Protein AF-A0A958C1P5-F1 (afdb_monomer_lite)

Foldseek 3Di:
DAPAPDAADADDDDRQAWDKDWDADPVNPDTLYMYTFWYYQPPVAGRHKDFDDWDADPQRKIKTKTWGRHQPGDADPEPDRGFPDPGNDTFIWIWIAHNSSPDIHTYGD

Radius of gyration: 13.91 Å; chains: 1; bounding box: 37×29×35 Å

Sequence (109 aa):
SPVQATCGRFDNWTCSTDAFVVKLPPAGDDLLFSTYLGGSAANGGSGTDIGRAIAVDSSGTIFVGGETFAGDFPVVNAFQNQKRGQNNFSDGFVARLDRQGAGYRLAYS

Structure (mmCIF, N/CA/C/O backbone):
data_AF-A0A958C1P5-F1
#
_entry.id   AF-A0A958C1P5-F1
#
loop_
_atom_site.group_PDB
_atom_site.id
_atom_site.type_symbol
_atom_site.label_atom_id
_atom_site.label_alt_id
_atom_site.label_comp_id
_atom_site.label_asym_id
_atom_site.label_entity_id
_ato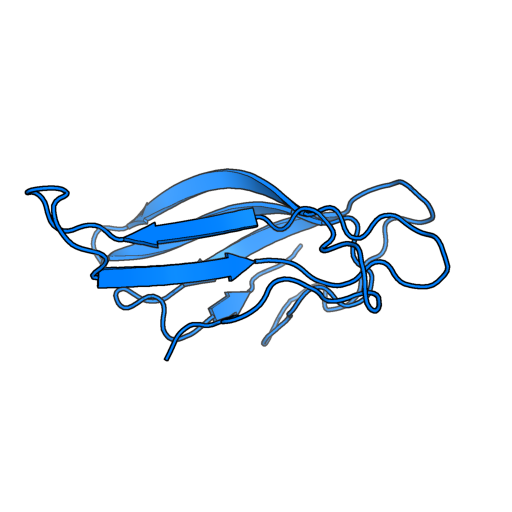m_site.label_seq_id
_atom_site.pdbx_PDB_ins_code
_atom_site.Cartn_x
_atom_site.Cartn_y
_atom_site.Cartn_z
_atom_site.occupancy
_atom_site.B_iso_or_equiv
_atom_site.auth_seq_id
_atom_site.auth_comp_id
_atom_site.auth_asym_id
_atom_site.auth_atom_id
_atom_site.pdbx_PDB_model_num
ATOM 1 N N . SER A 1 1 ? -1.550 9.809 11.793 1.00 41.62 1 SER A N 1
ATOM 2 C CA . SER A 1 1 ? -1.396 10.504 10.501 1.00 41.62 1 SER A CA 1
ATOM 3 C C . SER A 1 1 ? -1.393 9.475 9.387 1.00 41.62 1 SER A C 1
ATOM 5 O O . SER A 1 1 ? -0.870 8.396 9.643 1.00 41.62 1 SER A O 1
ATOM 7 N N . PRO A 1 2 ? -2.007 9.744 8.220 1.00 50.44 2 PRO A N 1
ATOM 8 C CA . PRO A 1 2 ? -1.978 8.819 7.082 1.00 50.44 2 PRO A CA 1
ATOM 9 C C . PRO A 1 2 ? -0.527 8.509 6.688 1.00 50.44 2 PRO A C 1
ATOM 11 O O . PRO A 1 2 ? 0.320 9.401 6.744 1.00 50.44 2 PRO A O 1
ATOM 14 N N . VAL A 1 3 ? -0.244 7.253 6.331 1.00 57.34 3 VAL A N 1
ATOM 15 C CA . VAL A 1 3 ? 1.113 6.779 5.989 1.00 57.34 3 VAL A CA 1
ATOM 16 C C . VAL A 1 3 ? 1.624 7.434 4.701 1.00 57.34 3 VAL A C 1
ATOM 18 O O . VAL A 1 3 ? 2.778 7.842 4.633 1.00 57.34 3 VAL A O 1
ATOM 21 N N . GLN A 1 4 ? 0.735 7.641 3.736 1.00 56.75 4 GLN A N 1
ATOM 22 C CA . GLN A 1 4 ? 0.951 8.398 2.515 1.00 56.75 4 GLN A CA 1
ATOM 23 C C . GLN A 1 4 ? -0.360 9.127 2.191 1.00 56.75 4 GLN A C 1
ATOM 25 O O . GLN A 1 4 ? -1.369 8.504 1.864 1.00 56.75 4 GLN A O 1
ATOM 30 N N . ALA A 1 5 ? -0.366 10.454 2.357 1.00 61.56 5 ALA A N 1
ATOM 31 C CA . ALA A 1 5 ? -1.557 11.295 2.169 1.00 61.56 5 ALA A CA 1
ATOM 32 C C . ALA A 1 5 ? -1.834 11.633 0.694 1.00 61.56 5 ALA A C 1
ATOM 34 O O . ALA A 1 5 ? -2.931 12.055 0.339 1.00 61.56 5 ALA A O 1
ATOM 35 N N . THR A 1 6 ? -0.827 11.460 -0.157 1.00 66.69 6 THR A N 1
ATOM 36 C CA . THR A 1 6 ? -0.863 11.755 -1.587 1.00 66.69 6 THR A CA 1
ATOM 37 C C . THR A 1 6 ? -0.199 10.608 -2.317 1.00 66.69 6 THR A C 1
ATOM 39 O O . THR A 1 6 ? 0.880 10.189 -1.901 1.00 66.69 6 THR A O 1
ATOM 42 N N . CYS A 1 7 ? -0.790 10.125 -3.400 1.00 66.81 7 CYS A N 1
ATOM 43 C CA . CYS A 1 7 ? -0.135 9.099 -4.196 1.00 66.81 7 CYS A CA 1
ATOM 44 C C . CYS A 1 7 ? 1.244 9.543 -4.713 1.00 66.81 7 CYS A C 1
ATOM 46 O O . CYS A 1 7 ? 1.553 10.744 -4.724 1.00 66.81 7 CYS A O 1
ATOM 48 N N . GLY A 1 8 ? 2.071 8.579 -5.117 1.00 62.78 8 GLY A N 1
ATOM 49 C CA . GLY A 1 8 ? 3.383 8.821 -5.701 1.00 62.78 8 GLY A CA 1
ATOM 50 C C . GLY A 1 8 ? 3.270 9.801 -6.866 1.00 62.78 8 GLY A C 1
ATOM 51 O O . GLY A 1 8 ? 2.642 9.520 -7.888 1.00 62.78 8 GLY A O 1
ATOM 52 N N . ARG A 1 9 ? 3.818 11.008 -6.703 1.00 63.00 9 ARG A N 1
ATOM 53 C CA . ARG A 1 9 ? 3.655 12.099 -7.672 1.00 63.00 9 ARG A CA 1
ATOM 54 C C . ARG A 1 9 ? 4.846 12.112 -8.634 1.00 63.00 9 ARG A C 1
ATOM 56 O O . ARG A 1 9 ? 5.957 12.371 -8.182 1.00 63.00 9 ARG A O 1
ATOM 63 N N . PHE A 1 10 ? 4.608 11.883 -9.932 1.00 55.69 10 PHE A N 1
ATOM 64 C CA . PHE A 1 10 ? 5.659 11.927 -10.972 1.00 55.69 10 PHE A CA 1
ATOM 65 C C . PHE A 1 10 ? 5.882 13.295 -11.593 1.00 55.69 10 PHE A C 1
ATOM 67 O O . PHE A 1 10 ? 6.981 13.563 -12.061 1.00 55.69 10 PHE A O 1
ATOM 74 N N . ASP A 1 11 ? 4.874 14.161 -11.577 1.00 54.97 11 ASP A N 1
ATOM 75 C CA . ASP A 1 11 ? 4.894 15.530 -12.092 1.00 54.97 11 ASP A CA 1
ATOM 76 C C . ASP A 1 11 ? 3.488 16.147 -11.909 1.00 54.97 11 ASP A C 1
ATOM 78 O O . ASP A 1 11 ? 2.751 15.805 -10.979 1.00 54.97 11 ASP A O 1
ATOM 82 N N . ASN A 1 12 ? 3.118 17.083 -12.786 1.00 54.06 12 ASN A N 1
ATOM 83 C CA . ASN A 1 12 ? 1.878 17.838 -12.728 1.00 54.06 12 ASN A CA 1
ATOM 84 C C . ASN A 1 12 ? 0.634 17.098 -13.253 1.00 54.06 12 ASN A C 1
ATOM 86 O O . ASN A 1 12 ? -0.432 17.704 -13.145 1.00 54.06 12 ASN A O 1
ATOM 90 N N . TRP A 1 13 ? 0.705 15.865 -13.792 1.00 51.84 13 TRP A N 1
ATOM 91 C CA . TRP A 1 13 ? -0.486 15.271 -14.435 1.00 51.84 13 TRP A CA 1
ATOM 92 C C . TRP A 1 13 ? -0.761 13.771 -14.299 1.00 51.84 13 TRP A C 1
ATOM 94 O O . TRP A 1 13 ? -1.887 13.389 -14.618 1.00 51.84 13 TRP A O 1
ATOM 104 N N . THR A 1 14 ? 0.117 12.921 -13.763 1.00 56.41 14 THR A N 1
ATOM 105 C CA . THR A 1 14 ? -0.300 11.532 -13.472 1.00 56.41 14 THR A CA 1
ATOM 106 C C . THR A 1 14 ? 0.302 10.976 -12.192 1.00 56.41 14 THR A C 1
ATOM 108 O O . THR A 1 14 ? 1.500 10.739 -12.079 1.00 56.41 14 THR A O 1
ATOM 111 N N . CYS A 1 15 ? -0.586 10.731 -11.237 1.00 61.31 15 CYS A N 1
ATOM 112 C CA . CYS A 1 15 ? -0.420 9.731 -10.197 1.00 61.31 15 CYS A CA 1
ATOM 113 C C . CYS A 1 15 ? -0.198 8.367 -10.873 1.00 61.31 15 CYS A C 1
ATOM 115 O O . CYS A 1 15 ? -1.051 7.957 -11.669 1.00 61.31 15 CYS A O 1
ATOM 117 N N . SER A 1 16 ? 0.917 7.677 -10.612 1.00 72.69 16 SER A N 1
ATOM 118 C CA . SER A 1 16 ? 0.960 6.245 -10.925 1.00 72.69 16 SER A CA 1
ATOM 119 C C . SER A 1 16 ? -0.032 5.517 -10.015 1.00 72.69 16 SER A C 1
ATOM 121 O O . SER A 1 16 ? -0.422 6.028 -8.967 1.00 72.69 16 SER A O 1
ATOM 123 N N . THR A 1 17 ? -0.571 4.383 -10.462 1.00 82.31 17 THR A N 1
ATOM 124 C CA . THR A 1 17 ? -1.581 3.668 -9.673 1.00 82.31 17 THR A CA 1
ATOM 125 C C . THR A 1 17 ? -0.938 3.124 -8.407 1.00 82.31 17 THR A C 1
ATOM 127 O O . THR A 1 17 ? -0.178 2.177 -8.511 1.00 82.31 17 THR A O 1
ATOM 130 N N . ASP A 1 18 ? -1.275 3.673 -7.242 1.00 86.62 18 ASP A N 1
ATOM 131 C CA . ASP A 1 18 ? -0.831 3.137 -5.954 1.00 86.62 18 ASP A CA 1
ATOM 132 C C . ASP A 1 18 ? -1.856 2.142 -5.399 1.00 86.62 18 ASP A C 1
ATOM 134 O O . ASP A 1 18 ? -3.073 2.309 -5.561 1.00 86.62 18 ASP A O 1
ATOM 138 N N . ALA A 1 19 ? -1.385 1.150 -4.642 1.00 89.56 19 ALA A N 1
ATOM 139 C CA . ALA A 1 19 ? -2.278 0.392 -3.781 1.00 89.56 19 ALA A CA 1
ATOM 140 C C . ALA A 1 19 ? -2.814 1.319 -2.679 1.00 89.56 19 ALA A C 1
ATOM 142 O O . ALA A 1 19 ? -2.157 2.275 -2.272 1.00 89.56 19 ALA A O 1
ATOM 143 N N . PHE A 1 20 ? -4.008 1.047 -2.162 1.00 89.00 20 PHE A N 1
ATOM 144 C CA . PHE A 1 20 ? -4.559 1.817 -1.050 1.00 89.00 20 PHE A CA 1
ATOM 145 C C . PHE A 1 20 ? -5.173 0.903 0.002 1.00 89.00 20 PHE A C 1
ATOM 147 O O . PHE A 1 20 ? -5.631 -0.203 -0.285 1.00 89.00 20 PHE A O 1
ATOM 154 N N . VAL A 1 21 ? -5.186 1.389 1.240 1.00 89.38 21 VAL A N 1
ATOM 155 C CA . VAL A 1 21 ? -5.850 0.745 2.373 1.00 89.38 21 VAL A CA 1
ATOM 156 C C . VAL A 1 21 ? -6.807 1.749 2.979 1.00 89.38 21 VAL A C 1
ATOM 158 O O . VAL A 1 21 ? -6.406 2.866 3.301 1.00 89.38 21 VAL A O 1
ATOM 161 N N . VAL A 1 22 ? -8.057 1.336 3.166 1.00 89.06 22 VAL A N 1
ATOM 162 C CA . VAL A 1 22 ? -9.083 2.108 3.871 1.00 89.06 22 VAL A CA 1
ATOM 163 C C . VAL A 1 22 ? -9.609 1.323 5.061 1.00 89.06 22 VAL A C 1
ATOM 165 O O . VAL A 1 22 ? -9.752 0.101 5.011 1.00 89.06 22 VAL A O 1
ATOM 168 N N . LYS A 1 23 ? -9.923 2.047 6.131 1.00 87.75 23 LYS A N 1
ATOM 169 C CA . LYS A 1 23 ? -10.641 1.539 7.294 1.00 87.75 23 LYS A CA 1
ATOM 170 C C . LYS A 1 23 ? -11.931 2.328 7.439 1.00 87.75 23 LYS A C 1
ATOM 172 O O . LYS A 1 23 ? -11.902 3.546 7.604 1.00 87.75 23 LYS A O 1
ATOM 177 N N . LEU A 1 24 ? -13.041 1.610 7.424 1.00 88.88 24 LEU A N 1
ATOM 178 C CA . LEU A 1 24 ? -14.381 2.150 7.622 1.00 88.88 24 LEU A CA 1
ATOM 179 C C . LEU A 1 24 ? -14.909 1.700 8.993 1.00 88.88 24 LEU A C 1
ATOM 181 O O . LEU A 1 24 ? -14.465 0.661 9.503 1.00 88.88 24 LEU A O 1
ATOM 185 N N . PRO A 1 25 ? -15.837 2.444 9.618 1.00 89.00 25 PRO A N 1
ATOM 186 C CA . PRO A 1 25 ? -16.603 1.909 10.730 1.00 89.00 25 PRO A CA 1
ATOM 187 C C . PRO A 1 25 ? -17.532 0.792 10.223 1.00 89.00 25 PRO A C 1
ATOM 189 O O . PRO A 1 25 ? -17.803 0.716 9.024 1.00 89.00 25 PRO A O 1
ATOM 192 N N . PRO A 1 26 ? -18.086 -0.053 11.112 1.00 92.75 26 PRO A N 1
ATOM 193 C CA . PRO A 1 26 ? -19.051 -1.081 10.715 1.00 92.75 26 PRO A CA 1
ATOM 194 C C . PRO A 1 26 ? -20.270 -0.543 9.950 1.00 92.75 26 PRO A C 1
ATOM 196 O O . PRO A 1 26 ? -20.832 -1.257 9.128 1.00 92.75 26 PRO A O 1
ATOM 199 N N . ALA A 1 27 ? -20.665 0.707 10.211 1.00 96.06 27 ALA A N 1
ATOM 200 C CA . ALA A 1 27 ? -21.755 1.379 9.508 1.00 96.06 27 ALA A CA 1
ATOM 201 C C . ALA A 1 27 ? -21.384 1.826 8.078 1.00 96.06 27 ALA A C 1
ATOM 203 O O . ALA A 1 27 ? -22.276 2.057 7.267 1.00 96.06 27 ALA A O 1
ATOM 204 N N . GLY A 1 28 ? -20.090 1.906 7.745 1.00 92.06 28 GLY A N 1
ATOM 205 C CA . GLY A 1 28 ? -19.609 2.286 6.413 1.00 92.06 28 GLY A CA 1
ATOM 206 C C . GLY A 1 28 ? -19.862 3.747 6.022 1.00 92.06 28 GLY A C 1
ATOM 207 O O . GLY A 1 28 ? -19.739 4.082 4.849 1.00 92.06 28 GLY A O 1
ATOM 208 N N . ASP A 1 29 ? -20.221 4.601 6.978 1.00 93.31 29 ASP A N 1
ATOM 209 C CA . ASP A 1 29 ? -20.655 5.989 6.785 1.00 93.31 29 ASP A CA 1
ATOM 210 C C . ASP A 1 29 ? -19.576 7.035 7.116 1.00 93.31 29 ASP A C 1
ATOM 212 O O . ASP A 1 29 ? -19.823 8.233 6.994 1.00 93.31 29 ASP A O 1
ATOM 216 N N . ASP A 1 30 ? -18.374 6.593 7.491 1.00 88.75 30 ASP A N 1
ATOM 217 C CA . ASP A 1 30 ? -17.225 7.450 7.786 1.00 88.75 30 ASP A CA 1
ATOM 218 C C . ASP A 1 30 ? -15.911 6.817 7.296 1.00 88.75 30 ASP A C 1
ATOM 220 O O . ASP A 1 30 ? -15.829 5.616 7.023 1.00 88.75 30 ASP A O 1
ATOM 224 N N . LEU A 1 31 ? -14.853 7.620 7.214 1.00 85.50 31 LEU A N 1
ATOM 225 C CA . LEU A 1 31 ? -13.500 7.179 6.906 1.00 85.50 31 LEU A CA 1
ATOM 226 C C . LEU A 1 31 ? -12.622 7.287 8.154 1.00 85.50 31 LEU A C 1
ATOM 228 O O . LEU A 1 31 ? -12.092 8.347 8.477 1.00 85.50 31 LEU A O 1
ATOM 232 N N . LEU A 1 32 ? -12.402 6.157 8.828 1.00 85.06 32 LEU A N 1
ATOM 233 C CA . LEU A 1 32 ? -11.571 6.122 10.036 1.00 85.06 32 LEU A CA 1
ATOM 234 C C . LEU A 1 32 ? -10.082 6.265 9.714 1.00 85.06 32 LEU A C 1
ATOM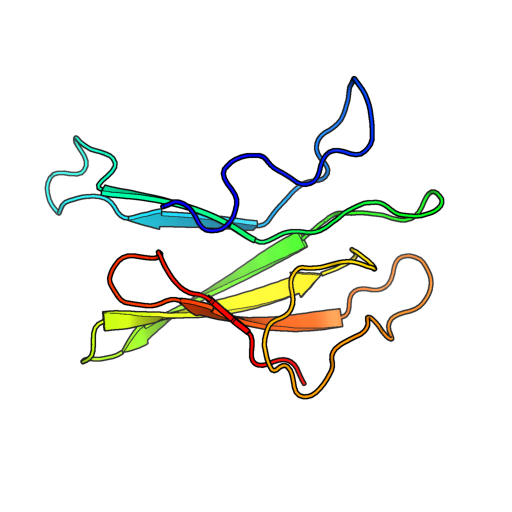 236 O O . LEU A 1 32 ? -9.311 6.782 10.523 1.00 85.06 32 LEU A O 1
ATOM 240 N N . PHE A 1 33 ? -9.663 5.734 8.565 1.00 83.69 33 PHE A N 1
ATOM 241 C CA . PHE A 1 33 ? -8.284 5.784 8.102 1.00 83.69 33 PHE A CA 1
ATOM 242 C C . PHE A 1 33 ? -8.202 5.517 6.597 1.00 83.69 33 PHE A C 1
ATOM 244 O O . PHE A 1 33 ? -8.919 4.666 6.071 1.00 83.69 33 PHE A O 1
ATOM 251 N N . SER A 1 34 ? -7.263 6.177 5.926 1.00 83.62 34 SER A N 1
ATOM 252 C CA . SER A 1 34 ? -6.829 5.818 4.581 1.00 83.62 34 SER A CA 1
ATOM 253 C C . SER A 1 34 ? -5.337 6.054 4.410 1.00 83.62 34 SER A C 1
ATOM 255 O O . SER A 1 34 ? -4.791 7.018 4.951 1.00 83.62 34 SER A O 1
ATOM 257 N N . THR A 1 35 ? -4.697 5.239 3.584 1.00 84.69 35 THR A N 1
ATOM 258 C CA . THR A 1 35 ? -3.359 5.521 3.069 1.00 84.69 35 THR A CA 1
ATOM 259 C C . THR A 1 35 ? -3.172 4.939 1.682 1.00 84.69 35 THR A C 1
ATOM 261 O O . THR A 1 35 ? -3.815 3.947 1.333 1.00 84.69 35 THR A O 1
ATOM 264 N N . TYR A 1 36 ? -2.236 5.517 0.940 1.00 85.44 36 TYR A N 1
ATOM 265 C CA . TYR A 1 36 ? -1.623 4.873 -0.211 1.00 85.44 36 TYR A CA 1
ATOM 266 C C . TYR A 1 36 ? -0.434 4.002 0.224 1.00 85.44 36 TYR A C 1
ATOM 268 O O . TYR A 1 36 ? 0.128 4.184 1.312 1.00 85.44 36 TYR A O 1
ATOM 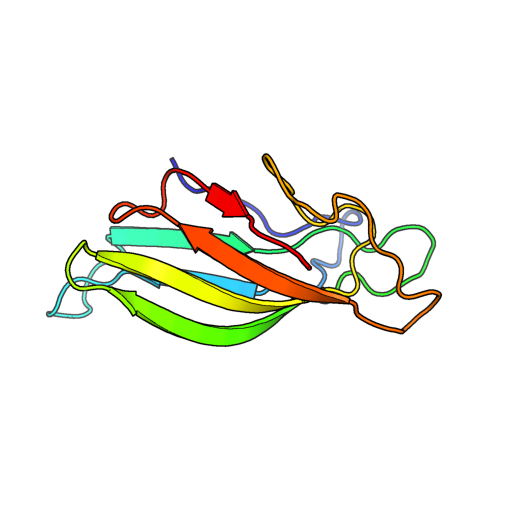276 N N . LEU A 1 37 ? -0.127 3.014 -0.605 1.00 86.38 37 LEU A N 1
ATOM 277 C CA . LEU A 1 37 ? 1.024 2.126 -0.556 1.00 86.38 37 LEU A CA 1
ATOM 278 C C . LEU A 1 37 ? 1.595 2.104 -1.968 1.00 86.38 37 LEU A C 1
ATOM 280 O O . LEU A 1 37 ? 1.230 1.256 -2.785 1.00 86.38 37 LEU A O 1
ATOM 284 N N . GLY A 1 38 ? 2.456 3.067 -2.247 1.00 84.69 38 GLY A N 1
ATOM 285 C CA . GLY A 1 38 ? 3.095 3.142 -3.538 1.00 84.69 38 GLY A CA 1
ATOM 286 C C . GLY A 1 38 ? 4.278 4.078 -3.543 1.00 84.69 38 GLY A C 1
ATOM 287 O O . GLY A 1 38 ? 4.458 4.913 -2.653 1.00 84.69 38 GLY A O 1
ATOM 288 N N . GLY A 1 39 ? 5.127 3.860 -4.526 1.00 82.56 39 GLY A N 1
ATOM 289 C CA . GLY A 1 39 ? 6.243 4.723 -4.816 1.00 82.56 39 GLY A CA 1
ATOM 290 C C . GLY A 1 39 ? 6.007 5.401 -6.143 1.00 82.56 39 GLY A C 1
ATOM 291 O O . GLY A 1 39 ? 4.921 5.859 -6.478 1.00 82.56 39 GLY A O 1
ATOM 292 N N . SER A 1 40 ? 7.088 5.529 -6.874 1.00 80.19 40 SER A N 1
ATOM 293 C CA . SER A 1 40 ? 7.227 6.574 -7.829 1.00 80.19 40 SER A CA 1
ATOM 294 C C . SER A 1 40 ? 7.796 6.024 -9.145 1.00 80.19 40 SER A C 1
ATOM 296 O O . SER A 1 40 ? 8.645 5.128 -9.170 1.00 80.19 40 SER A O 1
ATOM 298 N N . ALA A 1 41 ? 7.255 6.484 -10.277 1.00 75.50 41 ALA A N 1
ATOM 299 C CA . ALA A 1 41 ? 7.644 6.101 -11.629 1.00 75.50 41 ALA A CA 1
ATOM 300 C C . ALA A 1 41 ? 9.003 6.726 -12.003 1.00 75.50 41 ALA A C 1
ATOM 302 O O . ALA A 1 41 ? 9.109 7.694 -12.758 1.00 75.50 41 ALA A O 1
ATOM 303 N N . ALA A 1 42 ? 10.088 6.185 -11.456 1.00 63.47 42 ALA A N 1
ATOM 304 C CA . ALA A 1 42 ? 11.427 6.676 -11.760 1.00 63.47 42 ALA A CA 1
ATOM 305 C C . ALA A 1 42 ? 11.863 6.321 -13.199 1.00 63.47 42 ALA A C 1
ATOM 307 O O . ALA A 1 42 ? 11.689 5.194 -13.667 1.00 63.47 42 ALA A O 1
ATOM 308 N N . ASN A 1 43 ? 12.508 7.275 -13.882 1.00 59.62 43 ASN A N 1
ATOM 309 C CA . ASN A 1 43 ? 13.245 7.079 -15.143 1.00 59.62 43 ASN A CA 1
ATOM 310 C C . ASN A 1 43 ? 12.431 6.489 -16.316 1.00 59.62 43 ASN A C 1
ATOM 312 O O . ASN A 1 43 ? 12.955 5.691 -17.092 1.00 59.62 43 ASN A O 1
ATOM 316 N N . GLY A 1 44 ? 11.153 6.860 -16.452 1.00 59.75 44 GLY A N 1
ATOM 317 C CA . GLY A 1 44 ? 10.284 6.342 -17.519 1.00 59.75 44 GLY A CA 1
ATOM 318 C C . GLY A 1 44 ? 9.835 4.889 -17.317 1.00 59.75 44 GLY A C 1
ATOM 319 O O . GLY A 1 44 ? 9.242 4.305 -18.223 1.00 59.75 44 GLY A O 1
ATOM 320 N N . GLY A 1 45 ? 10.116 4.305 -16.145 1.00 65.00 45 GLY A N 1
ATOM 321 C CA . GLY A 1 45 ? 9.526 3.047 -15.694 1.00 65.00 45 GLY A CA 1
ATOM 322 C C . GLY A 1 45 ? 8.097 3.234 -15.177 1.00 65.00 45 GLY A C 1
ATOM 323 O O . GLY A 1 45 ? 7.607 4.351 -15.048 1.00 65.00 45 GLY A O 1
ATOM 324 N N . SER A 1 46 ? 7.416 2.130 -14.868 1.00 74.56 46 SER A N 1
ATOM 325 C CA . SER A 1 46 ? 6.092 2.167 -14.238 1.00 74.56 46 SER A CA 1
ATOM 326 C C . SER A 1 46 ? 6.217 2.403 -12.730 1.00 74.56 46 SER A C 1
ATOM 328 O O . SER A 1 46 ? 6.955 1.688 -12.065 1.00 74.56 46 SER A O 1
ATOM 330 N N . GLY A 1 47 ? 5.469 3.362 -12.182 1.00 78.94 47 GLY A N 1
ATOM 331 C CA . GLY A 1 47 ? 5.265 3.520 -10.731 1.00 78.94 47 GLY A CA 1
ATOM 332 C C . GLY A 1 47 ? 4.013 2.798 -10.230 1.00 78.94 47 GLY A C 1
ATOM 333 O O . GLY A 1 47 ? 3.446 3.179 -9.221 1.00 78.94 47 GLY A O 1
ATOM 334 N N . THR A 1 48 ? 3.488 1.846 -11.005 1.00 86.44 48 THR A N 1
ATOM 335 C CA . THR A 1 48 ? 2.279 1.110 -10.618 1.00 86.44 48 THR A CA 1
ATOM 336 C C . THR A 1 48 ? 2.581 0.226 -9.416 1.00 86.44 48 THR A C 1
ATOM 338 O O . THR A 1 48 ? 3.589 -0.469 -9.399 1.00 86.44 48 THR A O 1
ATOM 341 N N . ASP A 1 49 ? 1.680 0.193 -8.450 1.00 88.31 49 ASP A N 1
ATOM 342 C CA . ASP A 1 49 ? 1.737 -0.631 -7.258 1.00 88.31 49 ASP A CA 1
ATOM 343 C C . ASP A 1 49 ? 0.366 -1.280 -7.048 1.00 88.31 49 ASP A C 1
ATOM 345 O O . ASP A 1 49 ? -0.681 -0.631 -7.068 1.00 88.31 49 ASP A O 1
ATOM 349 N N . ILE A 1 50 ? 0.355 -2.604 -6.905 1.00 91.38 50 ILE A N 1
ATOM 350 C CA . ILE A 1 50 ? -0.870 -3.405 -6.931 1.00 91.38 50 ILE A CA 1
ATOM 351 C C . ILE A 1 50 ? -1.032 -4.127 -5.601 1.00 91.38 50 ILE A C 1
ATOM 353 O O . ILE A 1 50 ? -0.233 -4.993 -5.254 1.00 91.38 50 ILE A O 1
ATOM 357 N N . GLY A 1 51 ? -2.120 -3.834 -4.888 1.00 93.38 51 GLY A N 1
ATOM 358 C CA . GLY A 1 51 ? -2.561 -4.626 -3.742 1.00 93.38 51 GLY A CA 1
ATOM 359 C C . GLY A 1 51 ? -3.250 -5.907 -4.214 1.00 93.38 51 GLY A C 1
ATOM 360 O O . GLY A 1 51 ? -4.253 -5.852 -4.922 1.00 93.38 51 GLY A O 1
ATOM 361 N N . ARG A 1 52 ? -2.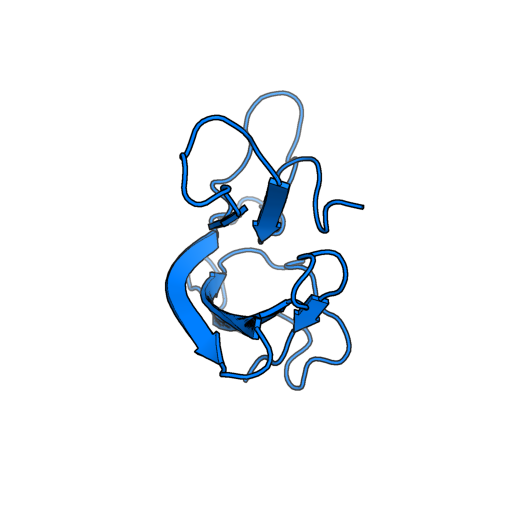715 -7.069 -3.835 1.00 96.19 52 ARG A N 1
ATOM 362 C CA . ARG A 1 52 ? -3.230 -8.397 -4.219 1.00 96.19 52 ARG A CA 1
ATOM 363 C C . ARG A 1 52 ? -3.964 -9.101 -3.085 1.00 96.19 52 ARG A C 1
ATOM 365 O O . ARG A 1 52 ? -4.869 -9.888 -3.343 1.00 96.19 52 ARG A O 1
ATOM 372 N N . ALA A 1 53 ? -3.566 -8.844 -1.845 1.00 96.19 53 ALA A N 1
ATOM 373 C CA . ALA A 1 53 ? -4.124 -9.499 -0.672 1.00 96.19 53 ALA A CA 1
ATOM 374 C C . ALA A 1 53 ? -4.110 -8.569 0.539 1.00 96.19 53 ALA A C 1
ATOM 376 O O . ALA A 1 53 ? -3.225 -7.727 0.676 1.00 96.19 53 ALA A O 1
ATOM 377 N N . ILE A 1 54 ? -5.063 -8.768 1.447 1.00 95.00 54 ILE A N 1
ATOM 378 C CA . ILE A 1 54 ? -5.083 -8.126 2.758 1.00 95.00 54 ILE A CA 1
ATOM 379 C C . ILE A 1 54 ? -5.544 -9.130 3.815 1.00 95.00 54 ILE A C 1
ATOM 381 O O . ILE A 1 54 ? -6.483 -9.892 3.590 1.00 95.00 54 ILE A O 1
ATOM 385 N N . ALA A 1 55 ? -4.877 -9.137 4.964 1.00 95.56 55 ALA A N 1
ATOM 386 C CA . ALA A 1 55 ? -5.248 -9.927 6.129 1.00 95.56 55 ALA A CA 1
ATOM 387 C C . ALA A 1 55 ? -5.084 -9.090 7.400 1.00 95.56 55 ALA A C 1
ATOM 389 O O . ALA A 1 55 ? -4.250 -8.187 7.457 1.00 95.56 55 ALA A O 1
ATOM 390 N N . VAL A 1 56 ? -5.874 -9.398 8.424 1.00 92.94 56 VAL A N 1
ATOM 391 C CA . VAL A 1 56 ? -5.813 -8.731 9.728 1.00 92.94 56 VAL A CA 1
ATOM 392 C C . VAL A 1 56 ? -5.716 -9.802 10.805 1.00 92.94 56 VAL A C 1
ATOM 394 O O . VAL A 1 56 ? -6.498 -10.752 10.794 1.00 92.94 56 VAL A O 1
ATOM 397 N N . ASP A 1 57 ? -4.750 -9.681 11.714 1.00 91.88 57 ASP A N 1
ATOM 398 C CA . ASP A 1 57 ? -4.603 -10.633 12.819 1.00 91.88 57 ASP A CA 1
ATOM 399 C C . ASP A 1 57 ? -5.537 -10.309 14.008 1.00 91.88 57 ASP A C 1
ATOM 401 O O . ASP A 1 57 ? -6.221 -9.284 14.043 1.00 91.88 57 ASP A O 1
ATOM 405 N N . SER A 1 58 ? -5.571 -11.177 15.027 1.00 93.25 58 SER A N 1
ATOM 406 C CA . SER A 1 58 ? -6.374 -10.955 16.247 1.00 93.25 58 SER A CA 1
ATOM 407 C C . SER A 1 58 ? -5.927 -9.726 17.044 1.00 93.25 58 SER A C 1
ATOM 409 O O . SER A 1 58 ? -6.678 -9.180 17.855 1.00 93.25 58 SER A O 1
ATOM 411 N N . SER A 1 59 ? -4.701 -9.268 16.793 1.00 89.00 59 SER A N 1
ATOM 412 C CA . SER A 1 59 ? -4.149 -8.036 17.318 1.00 89.00 59 SER A CA 1
ATOM 413 C C . SER A 1 59 ? -4.422 -6.844 16.395 1.00 89.00 59 SER A C 1
ATOM 415 O O . SER A 1 59 ? -3.775 -5.820 16.555 1.00 89.00 59 SER A O 1
ATOM 417 N N . GLY A 1 60 ? -5.334 -6.943 15.428 1.00 86.50 60 GLY A N 1
ATOM 418 C CA . GLY A 1 60 ? -5.699 -5.871 14.503 1.00 86.50 60 GLY A CA 1
ATOM 419 C C . GLY A 1 60 ? -4.555 -5.332 13.632 1.00 86.50 60 GLY A C 1
ATOM 420 O O . GLY A 1 60 ? -4.708 -4.267 13.034 1.00 86.50 60 GLY A O 1
ATOM 421 N N . THR A 1 61 ? -3.411 -6.013 13.589 1.00 87.69 61 THR A N 1
ATOM 422 C CA . THR A 1 61 ? -2.302 -5.669 12.701 1.00 87.69 61 THR A CA 1
ATOM 423 C C . THR A 1 61 ? -2.705 -6.048 11.286 1.00 87.69 61 THR A C 1
ATOM 425 O O . THR A 1 61 ? -3.187 -7.157 11.051 1.00 87.69 61 THR A O 1
ATOM 428 N N . ILE A 1 62 ? -2.519 -5.124 10.350 1.00 89.44 62 ILE A N 1
ATOM 429 C CA . ILE A 1 62 ? -2.916 -5.288 8.955 1.00 89.44 62 ILE A CA 1
ATOM 430 C C . ILE A 1 62 ? -1.688 -5.721 8.156 1.00 89.44 62 ILE A C 1
ATOM 432 O O . ILE A 1 62 ? -0.625 -5.109 8.266 1.00 89.44 62 ILE A O 1
ATOM 436 N N . PHE A 1 63 ? -1.847 -6.746 7.329 1.00 91.19 63 PHE A N 1
ATOM 437 C CA . PHE A 1 63 ? -0.852 -7.215 6.375 1.00 91.19 63 PHE A CA 1
ATOM 438 C C . PHE A 1 63 ? -1.410 -7.058 4.965 1.00 91.19 63 PHE A C 1
ATOM 440 O O . PHE A 1 63 ? -2.485 -7.579 4.679 1.00 91.19 63 PHE A O 1
ATOM 447 N N . VAL A 1 64 ? -0.693 -6.361 4.087 1.00 92.38 64 VAL A N 1
ATOM 448 C CA . VAL A 1 64 ? -1.059 -6.184 2.676 1.00 92.38 64 VAL A CA 1
ATOM 449 C C . VAL A 1 64 ? -0.002 -6.851 1.815 1.00 92.38 64 VAL A C 1
ATOM 451 O O . VAL A 1 64 ? 1.170 -6.517 1.925 1.00 92.38 64 VAL A O 1
ATOM 454 N N . GLY A 1 65 ? -0.407 -7.793 0.973 1.00 93.75 65 GLY A N 1
ATOM 455 C CA . GLY A 1 65 ? 0.453 -8.418 -0.027 1.00 93.75 65 GLY A CA 1
ATOM 456 C C . GLY A 1 65 ? 0.225 -7.792 -1.397 1.00 93.75 65 GLY A C 1
ATOM 457 O O . GLY A 1 65 ? -0.921 -7.501 -1.749 1.00 93.75 65 GLY A O 1
ATOM 458 N N . GLY A 1 66 ? 1.278 -7.613 -2.184 1.00 93.81 66 GLY A N 1
ATOM 459 C CA . GLY A 1 66 ? 1.167 -6.965 -3.481 1.00 93.81 66 GLY A CA 1
ATOM 460 C C . GLY A 1 66 ? 2.422 -7.023 -4.333 1.00 93.81 66 GLY A C 1
ATOM 461 O O . GLY A 1 66 ? 3.335 -7.808 -4.082 1.00 93.81 66 GLY A O 1
ATOM 462 N N . GLU A 1 67 ? 2.428 -6.186 -5.359 1.00 91.62 67 GLU A N 1
ATOM 463 C CA . GLU A 1 67 ? 3.522 -6.017 -6.306 1.00 91.62 67 GLU A CA 1
ATOM 464 C C . GLU A 1 67 ? 3.850 -4.535 -6.448 1.00 91.62 67 GLU A C 1
ATOM 466 O O . GLU A 1 67 ? 2.933 -3.716 -6.526 1.00 91.62 67 GLU A O 1
ATOM 471 N N . THR A 1 68 ? 5.136 -4.202 -6.505 1.00 89.12 68 THR A N 1
ATOM 472 C CA . THR A 1 68 ? 5.601 -2.838 -6.745 1.00 89.12 68 THR A CA 1
ATOM 473 C C . THR A 1 68 ? 6.470 -2.750 -7.987 1.00 89.12 68 THR A C 1
ATOM 475 O O . THR A 1 68 ? 7.420 -3.519 -8.160 1.00 89.12 68 THR A O 1
ATOM 478 N N . PHE A 1 69 ? 6.148 -1.805 -8.868 1.00 88.12 69 PHE A N 1
ATOM 479 C CA . PHE A 1 69 ? 7.002 -1.449 -9.999 1.00 88.12 69 PHE A CA 1
ATOM 480 C C . PHE A 1 69 ? 7.927 -0.266 -9.661 1.00 88.12 69 PHE A C 1
ATOM 482 O O . PHE A 1 69 ? 8.961 -0.095 -10.318 1.00 88.12 69 PHE A O 1
ATOM 489 N N . ALA A 1 70 ? 7.604 0.479 -8.600 1.00 84.62 70 ALA A N 1
ATOM 490 C CA . ALA A 1 70 ? 8.328 1.652 -8.137 1.00 84.62 70 ALA A CA 1
ATOM 491 C C . ALA A 1 70 ? 9.725 1.332 -7.577 1.00 84.62 70 ALA A C 1
ATOM 493 O O . ALA A 1 70 ? 9.914 0.445 -6.744 1.00 84.62 70 ALA A O 1
ATOM 494 N N . GLY A 1 71 ? 10.730 2.101 -8.008 1.00 82.75 71 GLY A N 1
ATOM 495 C CA . GLY A 1 71 ? 12.111 1.959 -7.523 1.00 82.75 71 GLY A CA 1
ATOM 496 C C . GLY A 1 71 ? 12.342 2.532 -6.121 1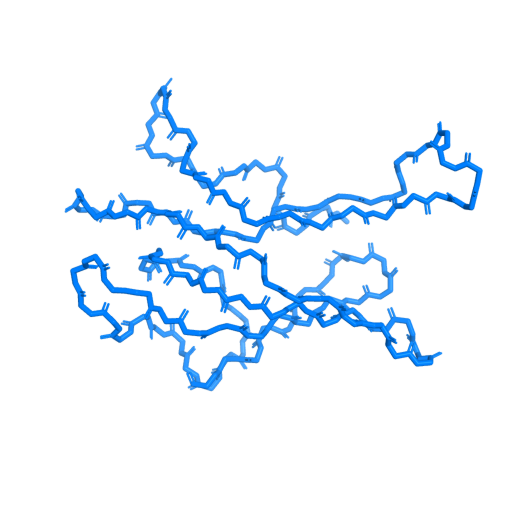.00 82.75 71 GLY A C 1
ATOM 497 O O . GLY A 1 71 ? 13.278 2.133 -5.432 1.00 82.75 71 GLY A O 1
ATOM 498 N N . ASP A 1 72 ? 11.485 3.450 -5.701 1.00 81.75 72 ASP A N 1
ATOM 499 C CA . ASP A 1 72 ? 11.499 4.164 -4.425 1.00 81.75 72 ASP A CA 1
ATOM 500 C C . ASP A 1 72 ? 10.231 3.881 -3.610 1.00 81.75 72 ASP A C 1
ATOM 502 O O . ASP A 1 72 ? 9.769 4.717 -2.830 1.00 81.75 72 ASP A O 1
ATOM 506 N N . PHE A 1 73 ? 9.673 2.681 -3.791 1.00 85.81 73 PHE A N 1
ATOM 507 C CA . PHE A 1 73 ? 8.597 2.183 -2.955 1.00 85.81 73 PHE A CA 1
ATOM 508 C C . PHE A 1 73 ? 8.953 2.395 -1.466 1.00 85.81 73 PHE A C 1
ATOM 510 O O . PHE A 1 73 ? 10.079 2.070 -1.065 1.00 85.81 73 PHE A O 1
ATOM 517 N N . PRO A 1 74 ? 8.043 2.941 -0.632 1.00 80.56 74 PRO A N 1
ATOM 518 C CA . PRO A 1 74 ? 8.335 3.228 0.768 1.00 80.56 74 PRO A CA 1
ATOM 519 C C . PRO A 1 74 ? 8.893 1.992 1.478 1.00 80.56 74 PRO A C 1
ATOM 521 O O . PRO A 1 74 ? 8.363 0.902 1.320 1.00 80.56 74 PRO A O 1
ATOM 524 N N . VAL A 1 75 ? 9.952 2.125 2.279 1.00 80.44 75 VAL A N 1
ATOM 525 C CA . VAL A 1 75 ? 10.517 1.011 3.062 1.00 80.44 75 VAL A CA 1
ATOM 526 C C . VAL A 1 75 ? 10.927 1.486 4.451 1.00 80.44 75 VAL A C 1
ATOM 528 O O . VAL A 1 75 ? 11.564 2.523 4.600 1.00 80.44 75 VAL A O 1
ATOM 531 N N . VAL A 1 76 ? 10.590 0.713 5.488 1.00 74.56 76 VAL A N 1
ATOM 532 C CA . VAL A 1 76 ? 11.094 0.905 6.861 1.00 74.56 76 VAL A CA 1
ATOM 533 C C . VAL A 1 76 ? 11.481 -0.451 7.421 1.00 74.56 76 VAL A C 1
ATOM 535 O O . VAL A 1 76 ? 10.621 -1.309 7.603 1.00 74.56 76 VAL A O 1
ATOM 538 N N . ASN A 1 77 ? 12.773 -0.613 7.729 1.00 75.81 77 ASN A N 1
ATOM 539 C CA . ASN A 1 77 ? 13.365 -1.840 8.275 1.00 75.81 77 ASN A CA 1
ATOM 540 C C . ASN A 1 77 ? 13.100 -3.102 7.423 1.00 75.81 77 ASN A C 1
ATOM 542 O O . ASN A 1 77 ? 12.879 -4.179 7.973 1.00 75.81 77 ASN A O 1
ATOM 546 N N . ALA A 1 78 ? 13.097 -2.964 6.095 1.00 77.81 78 ALA A N 1
ATOM 547 C CA . ALA A 1 78 ? 12.847 -4.071 5.173 1.00 77.81 78 ALA A CA 1
ATOM 548 C C . ALA A 1 78 ? 14.073 -4.996 5.032 1.00 77.81 78 ALA A C 1
ATOM 550 O O . ALA A 1 78 ? 15.206 -4.510 5.082 1.00 77.81 78 ALA A O 1
ATOM 551 N N . PHE A 1 79 ? 13.858 -6.307 4.819 1.00 81.69 79 PHE A N 1
ATOM 552 C CA . PHE A 1 79 ? 14.960 -7.233 4.505 1.00 81.69 79 PHE A CA 1
ATOM 553 C C . PHE A 1 79 ? 15.523 -6.955 3.107 1.00 81.69 79 PHE A C 1
ATOM 555 O O . PHE A 1 79 ? 16.740 -6.874 2.948 1.00 81.69 79 PHE A O 1
ATOM 562 N N . GLN A 1 80 ? 14.646 -6.707 2.130 1.00 83.88 80 GLN A N 1
ATOM 563 C CA . GLN A 1 80 ? 14.996 -6.107 0.844 1.00 83.88 80 GLN A CA 1
ATOM 564 C C . GLN A 1 80 ? 14.555 -4.638 0.812 1.00 83.88 80 GLN A C 1
ATOM 566 O O . GLN A 1 80 ? 13.367 -4.325 0.813 1.00 83.88 80 GLN A O 1
ATOM 571 N N . ASN A 1 81 ? 15.521 -3.718 0.806 1.00 83.38 81 ASN A N 1
ATOM 572 C CA . ASN A 1 81 ? 15.276 -2.271 0.882 1.00 83.38 81 ASN A CA 1
ATOM 573 C C . ASN A 1 81 ? 15.394 -1.539 -0.466 1.00 83.38 81 ASN A C 1
ATOM 575 O O . ASN A 1 81 ? 15.369 -0.311 -0.494 1.00 83.38 81 ASN A O 1
ATOM 579 N N . GLN A 1 82 ? 15.567 -2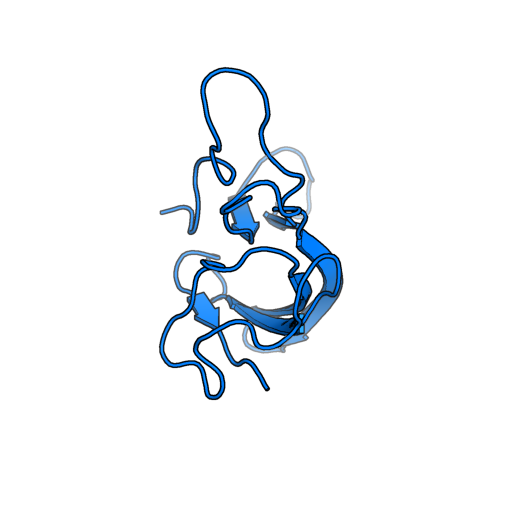.276 -1.563 1.00 84.44 82 GLN A N 1
ATOM 580 C CA . GLN A 1 82 ? 15.654 -1.744 -2.920 1.00 84.44 82 GLN A CA 1
ATOM 581 C C . GLN A 1 82 ? 14.988 -2.710 -3.887 1.00 84.44 82 GLN A C 1
ATOM 583 O O . GLN A 1 82 ? 15.167 -3.923 -3.760 1.00 84.44 82 GLN A O 1
ATOM 588 N N . LYS A 1 83 ? 14.298 -2.163 -4.888 1.00 84.62 83 LYS A N 1
ATOM 589 C CA . LYS A 1 83 ? 13.733 -2.951 -5.978 1.00 84.62 83 LYS A CA 1
ATOM 590 C C . LYS A 1 83 ? 14.836 -3.655 -6.780 1.00 84.62 83 LYS A C 1
ATOM 592 O O . LYS A 1 83 ? 15.824 -3.031 -7.175 1.00 84.62 83 LYS A O 1
ATOM 597 N N . ARG A 1 84 ? 14.672 -4.954 -7.028 1.00 87.62 84 ARG A N 1
ATOM 598 C CA . ARG A 1 84 ? 15.586 -5.807 -7.805 1.00 87.62 84 ARG A CA 1
ATOM 599 C C . ARG A 1 84 ? 15.034 -6.167 -9.179 1.00 87.62 84 ARG A C 1
ATOM 601 O O . ARG A 1 84 ? 15.831 -6.372 -10.097 1.00 87.62 84 ARG A O 1
ATOM 608 N N . GLY A 1 85 ? 13.714 -6.188 -9.349 1.00 82.50 85 GLY A N 1
ATOM 609 C CA . GLY A 1 85 ? 13.057 -6.298 -10.645 1.00 82.50 85 GLY A CA 1
ATOM 610 C C . GLY A 1 85 ? 13.519 -5.181 -11.578 1.00 82.50 85 GLY A C 1
ATOM 611 O O . GLY A 1 85 ? 13.335 -3.994 -11.300 1.00 82.50 85 GLY A O 1
ATOM 612 N N . GLN A 1 86 ? 14.157 -5.546 -12.688 1.00 77.56 86 GLN A N 1
ATOM 613 C CA . GLN A 1 86 ? 14.621 -4.588 -13.693 1.00 77.56 86 GLN A CA 1
ATOM 614 C C . GLN A 1 86 ? 13.473 -4.181 -14.624 1.00 77.56 86 GLN A C 1
ATOM 616 O O . GLN A 1 86 ? 12.533 -4.945 -14.816 1.00 77.56 86 GLN A O 1
ATOM 621 N N . ASN A 1 87 ? 13.565 -3.016 -15.270 1.00 71.75 87 ASN A N 1
ATOM 622 C CA . ASN A 1 87 ? 12.589 -2.565 -16.275 1.00 71.75 87 ASN A CA 1
ATOM 623 C C . ASN A 1 87 ? 11.126 -2.622 -15.758 1.00 71.75 87 ASN A C 1
ATOM 625 O O . ASN A 1 87 ? 10.852 -2.321 -14.596 1.00 71.75 87 ASN A O 1
ATOM 629 N N . ASN A 1 88 ? 10.195 -3.039 -16.623 1.00 74.06 88 ASN A N 1
ATOM 630 C CA . ASN A 1 88 ? 8.765 -3.233 -16.361 1.00 74.06 88 ASN A CA 1
ATOM 631 C C . ASN A 1 88 ? 8.450 -4.526 -15.581 1.00 74.06 88 ASN A C 1
ATOM 633 O O . ASN A 1 88 ? 7.379 -5.092 -15.776 1.00 74.06 88 ASN A O 1
ATOM 637 N N . PHE A 1 89 ? 9.367 -5.033 -14.754 1.00 84.12 89 PHE A N 1
ATOM 638 C CA . PHE A 1 89 ? 9.090 -6.151 -13.846 1.00 84.12 89 PHE A CA 1
ATOM 639 C C . PHE A 1 89 ? 8.903 -5.636 -12.421 1.00 84.12 89 PHE A C 1
ATOM 641 O O . PHE A 1 89 ? 9.643 -4.751 -11.983 1.00 84.12 89 PHE A O 1
ATOM 648 N N . SER A 1 90 ? 7.915 -6.177 -11.716 1.00 88.00 90 SER A N 1
ATOM 649 C CA . SER A 1 90 ? 7.619 -5.865 -10.320 1.00 88.00 90 SER A CA 1
ATOM 650 C C . SER A 1 90 ? 8.460 -6.693 -9.349 1.00 88.00 90 SER A C 1
ATOM 652 O O . SER A 1 90 ? 8.926 -7.780 -9.690 1.00 88.00 90 SER A O 1
ATOM 654 N N . ASP A 1 91 ? 8.590 -6.191 -8.122 1.00 90.50 91 ASP A N 1
ATOM 655 C CA . ASP A 1 91 ? 8.943 -7.005 -6.957 1.00 90.50 91 ASP A CA 1
ATOM 656 C C . ASP A 1 91 ? 7.691 -7.313 -6.133 1.00 90.50 91 ASP A C 1
ATOM 658 O O . ASP A 1 91 ? 6.768 -6.499 -6.048 1.00 90.50 91 ASP A O 1
ATOM 662 N N . GLY A 1 92 ? 7.669 -8.489 -5.506 1.00 90.75 92 GLY A N 1
ATOM 663 C CA . GLY A 1 92 ? 6.641 -8.847 -4.535 1.00 90.75 92 GLY A CA 1
ATOM 664 C C . GLY A 1 92 ? 6.827 -8.092 -3.221 1.00 90.75 92 GLY A C 1
ATOM 665 O O . GLY A 1 92 ? 7.949 -7.808 -2.802 1.00 90.75 92 GLY A O 1
ATOM 666 N N . PHE A 1 93 ? 5.718 -7.783 -2.554 1.00 89.31 93 PHE A N 1
ATOM 667 C CA . PHE A 1 93 ? 5.726 -6.955 -1.360 1.00 89.31 93 PHE A CA 1
ATOM 668 C C . PHE A 1 93 ? 4.758 -7.511 -0.293 1.00 89.31 93 PHE A C 1
ATOM 670 O O . PHE A 1 93 ? 3.651 -7.933 -0.618 1.00 89.31 93 PHE A O 1
ATOM 677 N N . VAL A 1 94 ? 5.151 -7.502 0.990 1.00 91.12 94 VAL A N 1
ATOM 678 C CA . VAL A 1 94 ? 4.276 -7.595 2.170 1.00 91.12 94 VAL A CA 1
ATOM 679 C C . VAL A 1 94 ? 4.452 -6.372 3.088 1.00 91.12 94 VAL A C 1
ATOM 681 O O . VAL A 1 94 ? 5.494 -6.143 3.704 1.00 91.12 94 VAL A O 1
ATOM 684 N N . ALA A 1 95 ? 3.398 -5.576 3.215 1.00 87.69 95 ALA A N 1
ATOM 685 C CA . ALA A 1 95 ? 3.343 -4.392 4.052 1.00 87.69 95 ALA A CA 1
ATOM 686 C C . ALA A 1 95 ? 2.635 -4.678 5.377 1.00 87.69 95 ALA A C 1
ATOM 688 O O . ALA A 1 95 ? 1.531 -5.213 5.374 1.00 87.69 95 ALA A O 1
ATOM 689 N N . ARG A 1 96 ? 3.227 -4.279 6.511 1.00 87.06 96 ARG A N 1
ATOM 690 C CA . ARG A 1 96 ? 2.560 -4.324 7.820 1.00 87.06 96 ARG A CA 1
ATOM 691 C C . ARG A 1 96 ? 2.160 -2.928 8.273 1.00 87.06 96 ARG A C 1
ATOM 693 O O . ARG A 1 96 ? 3.024 -2.054 8.352 1.00 87.06 96 ARG A O 1
ATOM 700 N N . LEU A 1 97 ? 0.896 -2.749 8.642 1.00 84.06 97 LEU A N 1
ATOM 701 C CA . LEU A 1 97 ? 0.352 -1.522 9.224 1.00 84.06 97 LEU A CA 1
ATOM 702 C C . LEU A 1 97 ? -0.207 -1.820 10.622 1.00 84.06 97 LEU A C 1
ATOM 704 O O . LEU A 1 97 ? -0.742 -2.903 10.870 1.00 84.06 97 LEU A O 1
ATOM 708 N N . ASP A 1 98 ? -0.075 -0.872 11.548 1.00 80.12 98 ASP A N 1
ATOM 709 C CA . ASP A 1 98 ? -0.721 -0.974 12.862 1.00 80.12 98 ASP A CA 1
ATOM 710 C C . ASP A 1 98 ? -2.261 -0.853 12.783 1.00 80.12 98 ASP A C 1
ATOM 712 O O . ASP A 1 98 ? -2.836 -0.556 11.734 1.00 80.12 98 ASP A O 1
ATOM 716 N N . ARG A 1 99 ? -2.950 -1.067 13.916 1.00 74.69 99 ARG A N 1
ATOM 717 C CA . ARG A 1 99 ? -4.429 -1.038 14.007 1.00 74.69 99 ARG A CA 1
ATOM 718 C C . ARG A 1 99 ? -5.052 0.298 13.603 1.00 74.69 99 ARG A C 1
ATOM 720 O O . ARG A 1 99 ? -6.256 0.359 13.318 1.00 74.69 99 ARG A O 1
ATOM 727 N N . GLN A 1 100 ? -4.280 1.375 13.701 1.00 70.56 100 GLN A N 1
ATOM 728 C CA . GLN A 1 100 ? -4.685 2.735 13.368 1.00 70.56 100 GLN A CA 1
ATOM 729 C C . GLN A 1 100 ? -4.306 3.099 11.928 1.00 70.56 100 GLN A C 1
ATOM 731 O O . GLN A 1 100 ? -4.722 4.150 11.450 1.00 70.56 100 GLN A O 1
ATOM 736 N N . GLY A 1 101 ? -3.522 2.249 11.261 1.00 61.78 101 GLY A N 1
ATOM 737 C CA . GLY A 1 101 ? -2.901 2.518 9.978 1.00 61.78 101 GLY A CA 1
ATOM 738 C C . GLY A 1 101 ? -1.795 3.580 10.032 1.00 61.78 101 GLY A C 1
ATOM 739 O O . GLY A 1 101 ? -1.337 4.023 8.990 1.00 61.78 101 GLY A O 1
ATOM 740 N N . ALA A 1 102 ? -1.355 4.020 11.214 1.00 54.62 102 ALA A N 1
ATOM 741 C CA . ALA A 1 102 ? -0.496 5.196 11.375 1.00 54.62 102 ALA A CA 1
ATOM 742 C C . ALA A 1 102 ? 1.014 4.896 11.294 1.00 54.62 102 ALA A C 1
ATOM 744 O O . ALA A 1 102 ? 1.806 5.818 11.096 1.00 54.62 102 ALA A O 1
ATOM 745 N N . GLY A 1 103 ? 1.419 3.633 11.439 1.00 52.88 103 GLY A N 1
ATOM 746 C CA . GLY A 1 103 ? 2.808 3.189 11.367 1.00 52.88 103 GLY A CA 1
ATOM 747 C C . GLY A 1 103 ? 2.983 2.000 10.428 1.00 52.88 103 GLY A C 1
ATOM 748 O O . GLY A 1 103 ? 2.334 0.966 10.596 1.00 52.88 103 GLY A O 1
ATOM 749 N N . TYR A 1 104 ? 3.893 2.133 9.459 1.00 52.62 104 TYR A N 1
ATOM 750 C CA . TYR A 1 104 ? 4.313 1.033 8.598 1.00 52.62 104 TYR A CA 1
ATOM 751 C C . TYR A 1 104 ? 5.564 0.347 9.158 1.00 52.62 104 TYR A C 1
ATOM 753 O O . TYR A 1 104 ? 6.509 0.984 9.625 1.00 52.62 104 TYR A O 1
ATOM 761 N N . ARG A 1 105 ? 5.581 -0.983 9.105 1.00 50.91 105 ARG A N 1
ATOM 762 C CA . ARG A 1 105 ? 6.792 -1.805 9.220 1.00 50.91 105 ARG A CA 1
ATOM 763 C C . ARG A 1 105 ? 6.781 -2.746 8.029 1.00 50.91 105 ARG A C 1
ATOM 765 O O . ARG A 1 105 ? 6.197 -3.821 8.081 1.00 50.91 105 ARG A O 1
ATOM 772 N N . LEU A 1 106 ? 7.332 -2.286 6.919 1.00 47.84 106 LEU A N 1
ATOM 773 C CA . LEU A 1 106 ? 7.301 -3.030 5.665 1.00 47.84 106 LEU A CA 1
ATOM 774 C C . LEU A 1 106 ? 8.317 -4.163 5.765 1.00 47.84 106 LEU A C 1
ATOM 776 O O . LEU A 1 106 ? 9.487 -3.926 6.053 1.00 47.84 106 LEU A O 1
ATOM 780 N N . ALA A 1 107 ? 7.852 -5.396 5.600 1.00 41.62 107 ALA A N 1
ATOM 781 C CA . ALA A 1 107 ? 8.697 -6.576 5.624 1.00 41.62 107 ALA A CA 1
ATOM 782 C C . ALA A 1 107 ? 8.730 -7.127 4.199 1.00 41.62 107 ALA A C 1
ATOM 784 O O . ALA A 1 107 ? 7.833 -7.863 3.801 1.00 41.62 107 ALA A O 1
ATOM 785 N N . TYR A 1 108 ? 9.739 -6.740 3.419 1.00 50.91 108 TYR A N 1
ATOM 786 C CA . TYR A 1 108 ? 9.935 -7.270 2.067 1.00 50.91 108 TYR A CA 1
ATOM 787 C C . TYR A 1 108 ? 10.979 -8.365 2.012 1.00 50.91 108 TYR A C 1
ATOM 789 O O . TYR A 1 108 ? 11.953 -8.287 2.759 1.00 50.91 108 TYR A O 1
ATOM 797 N N . SER A 1 109 ? 10.701 -9.357 1.155 1.00 44.47 109 SER A N 1
ATOM 798 C CA . SER A 1 109 ? 11.568 -10.454 0.704 1.00 44.47 109 SER A CA 1
ATOM 799 C C . SER A 1 109 ? 12.665 -9.959 -0.217 1.00 44.47 109 SER A C 1
ATOM 801 O O . SER A 1 109 ? 12.307 -9.148 -1.099 1.00 44.47 109 SER A O 1
#

Secondary structure (DSSP, 8-state):
--S-SS--B-SSS-B---EEEEE--TTSSS-SEEEEE----GGGS---EEEEEEEE-TT--EEEEEEE--TT---SS-SS-S----TTPPEEEEEEE-TTS--EEE---

pLDDT: mean 78.27, std 14.58, range [41.62, 96.19]